Protein AF-A0A730NTZ8-F1 (afdb_monomer_lite)

Radius of gyration: 13.1 Å; chains: 1; bounding box: 36×18×30 Å

InterPro domains:
  IPR008969 Carboxypeptidase-like, regulatory domain superfamily [SSF49464] (5-62)
  IPR013609 Lambda-like tail fibre protein, N-terminal [PF08400] (1-64)

Sequence (64 aa):
MPVLISGVLKDGTGTPVQNCTIQLKACRTSTTVVVNTVASENPDDAGRYSMDVEQGQYTVTLLV

Structure (mmCIF, N/CA/C/O backbone):
data_AF-A0A730NTZ8-F1
#
_entry.id   AF-A0A730NTZ8-F1
#
loop_
_atom_site.group_PDB
_atom_site.id
_atom_site.type_symbol
_atom_site.label_atom_id
_atom_site.label_alt_id
_atom_site.label_comp_id
_atom_site.label_asym_id
_atom_site.label_entity_id
_atom_site.label_seq_id
_atom_site.pdbx_PDB_ins_code
_atom_site.Cartn_x
_atom_site.Cartn_y
_atom_site.Cartn_z
_atom_site.occupancy
_atom_site.B_iso_or_equiv
_atom_site.auth_seq_id
_atom_site.auth_comp_id
_atom_site.auth_asym_id
_atom_site.auth_atom_id
_atom_site.pdbx_PDB_model_num
ATOM 1 N N . MET A 1 1 ? -4.808 8.082 17.499 1.00 79.00 1 MET A N 1
ATOM 2 C CA . MET A 1 1 ? -3.559 8.585 16.888 1.00 79.00 1 MET A CA 1
ATOM 3 C C . MET A 1 1 ? -3.420 7.905 15.539 1.00 79.00 1 MET A C 1
ATOM 5 O O . MET A 1 1 ? -3.579 6.686 15.528 1.00 79.00 1 MET A O 1
ATOM 9 N N . PRO A 1 2 ? -3.211 8.649 14.442 1.00 80.00 2 PRO A N 1
ATOM 10 C CA . PRO A 1 2 ? -2.944 8.046 13.143 1.00 80.00 2 PRO A CA 1
ATOM 11 C C . PRO A 1 2 ? -1.599 7.307 13.169 1.00 80.00 2 PRO A C 1
ATOM 13 O O . PRO A 1 2 ? -0.677 7.697 13.887 1.00 80.00 2 PRO A O 1
ATOM 16 N N . VAL A 1 3 ? -1.523 6.213 12.425 1.00 87.69 3 VAL A N 1
ATOM 17 C CA . VAL A 1 3 ? -0.328 5.418 12.163 1.00 87.69 3 VAL A CA 1
ATOM 18 C C . VAL A 1 3 ? -0.010 5.501 10.677 1.00 87.69 3 VAL A C 1
ATOM 20 O O . VAL A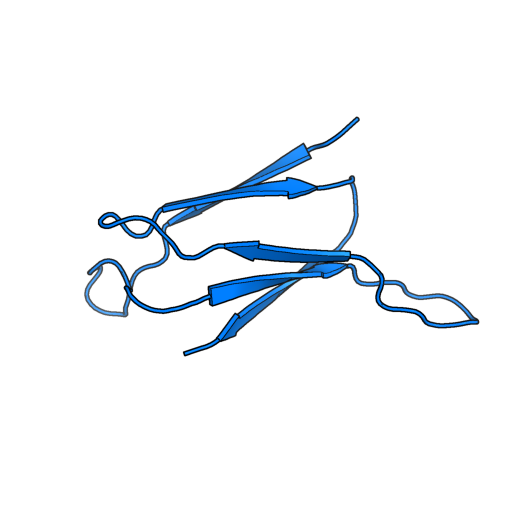 1 3 ? -0.912 5.540 9.842 1.00 87.69 3 VAL A O 1
ATOM 23 N N . LEU A 1 4 ? 1.277 5.506 10.351 1.00 90.31 4 LEU A N 1
ATOM 24 C CA . LEU A 1 4 ? 1.739 5.560 8.974 1.00 90.31 4 LEU A CA 1
ATOM 25 C C . LEU A 1 4 ? 1.894 4.145 8.417 1.00 90.31 4 LEU A C 1
ATOM 27 O O . LEU A 1 4 ? 2.655 3.344 8.965 1.00 90.31 4 LEU A O 1
ATOM 31 N N . ILE A 1 5 ? 1.217 3.852 7.311 1.00 88.56 5 ILE A N 1
ATOM 32 C CA . ILE A 1 5 ? 1.506 2.679 6.484 1.00 88.56 5 ILE A CA 1
ATOM 33 C C . ILE A 1 5 ? 2.270 3.161 5.256 1.00 88.56 5 ILE A C 1
ATOM 35 O O . ILE A 1 5 ? 1.746 3.940 4.467 1.00 88.56 5 ILE A O 1
ATOM 39 N N . SER A 1 6 ? 3.504 2.689 5.090 1.00 90.56 6 SER A N 1
ATOM 40 C CA . SER A 1 6 ? 4.365 3.060 3.966 1.00 90.56 6 SER A CA 1
ATOM 41 C C . SER A 1 6 ? 5.148 1.868 3.421 1.00 90.56 6 SER A C 1
ATOM 43 O O . SER A 1 6 ? 5.311 0.841 4.087 1.00 90.56 6 SER A O 1
ATOM 45 N N . GLY A 1 7 ? 5.634 1.992 2.187 1.00 90.44 7 GLY A N 1
ATOM 46 C CA . GLY A 1 7 ? 6.426 0.951 1.541 1.00 90.44 7 GLY A CA 1
ATOM 47 C C . GLY A 1 7 ? 6.868 1.316 0.130 1.00 90.44 7 GLY A C 1
ATOM 48 O O . GLY A 1 7 ? 6.687 2.446 -0.319 1.00 90.44 7 GLY A O 1
ATOM 49 N N . VAL A 1 8 ? 7.462 0.341 -0.567 1.00 91.12 8 VAL A N 1
ATOM 50 C CA . VAL A 1 8 ? 7.893 0.477 -1.967 1.00 91.12 8 VAL A CA 1
ATOM 51 C C . VAL A 1 8 ? 7.280 -0.639 -2.804 1.00 91.12 8 VAL A C 1
ATOM 53 O O . VAL A 1 8 ? 7.476 -1.815 -2.498 1.00 91.12 8 VAL A O 1
ATOM 56 N N . LEU A 1 9 ? 6.560 -0.276 -3.860 1.00 88.31 9 LEU A N 1
ATOM 57 C CA . LEU A 1 9 ? 5.982 -1.190 -4.831 1.00 88.31 9 LEU A CA 1
ATOM 58 C C . LEU A 1 9 ? 6.948 -1.401 -6.001 1.00 88.31 9 LEU A C 1
ATOM 60 O O . LEU A 1 9 ? 7.311 -0.460 -6.707 1.00 88.31 9 LEU A O 1
ATOM 64 N N . LYS A 1 10 ? 7.347 -2.656 -6.207 1.00 90.12 10 LYS A N 1
ATOM 65 C CA . LYS A 1 10 ? 8.258 -3.080 -7.273 1.00 90.12 10 LYS A CA 1
ATOM 66 C C . LYS A 1 10 ? 7.710 -4.310 -7.985 1.00 90.12 10 LYS A C 1
ATOM 68 O O . LYS A 1 10 ? 7.014 -5.115 -7.369 1.00 90.12 10 LYS A O 1
ATOM 73 N N . ASP A 1 11 ? 8.041 -4.454 -9.261 1.00 88.94 11 ASP A N 1
ATOM 74 C CA . ASP A 1 11 ? 7.746 -5.656 -10.037 1.00 88.94 11 ASP A CA 1
ATOM 75 C C . ASP A 1 11 ? 8.732 -6.805 -9.731 1.00 88.94 11 ASP A C 1
ATOM 77 O O . ASP A 1 11 ? 9.638 -6.682 -8.901 1.00 88.94 11 ASP A O 1
ATOM 81 N N . GLY A 1 12 ? 8.581 -7.938 -10.428 1.00 88.81 12 GLY A N 1
ATOM 82 C CA . GLY A 1 12 ? 9.466 -9.101 -10.279 1.00 88.81 12 GLY A CA 1
ATOM 83 C C . GLY A 1 12 ? 10.925 -8.863 -10.697 1.00 88.81 12 GLY A C 1
ATOM 84 O O . GLY A 1 12 ? 11.778 -9.698 -10.408 1.00 88.81 12 GLY A O 1
ATOM 85 N N . THR A 1 13 ? 11.223 -7.739 -11.353 1.00 91.94 13 THR A N 1
ATOM 86 C CA . THR A 1 13 ? 12.577 -7.315 -11.744 1.00 91.94 13 THR A CA 1
ATOM 87 C C . THR A 1 13 ? 13.175 -6.290 -10.778 1.00 91.94 13 THR A C 1
ATOM 89 O O . THR A 1 13 ? 14.354 -5.957 -10.883 1.00 91.94 13 THR A O 1
ATOM 92 N N . GLY A 1 14 ? 12.392 -5.813 -9.804 1.00 89.25 14 GLY A N 1
ATOM 93 C CA . GLY A 1 14 ? 12.794 -4.776 -8.858 1.00 89.25 14 GLY A CA 1
ATOM 94 C C . GLY A 1 14 ? 12.557 -3.346 -9.357 1.00 89.25 14 GLY A C 1
ATOM 95 O O . GLY A 1 14 ? 12.960 -2.402 -8.668 1.00 89.25 14 GLY A O 1
ATOM 96 N N . THR A 1 15 ? 11.901 -3.177 -10.506 1.00 90.75 15 THR A N 1
ATOM 97 C CA . THR A 1 15 ? 11.567 -1.872 -11.089 1.00 90.75 15 THR A CA 1
ATOM 98 C C . THR A 1 15 ? 10.337 -1.287 -10.389 1.00 90.75 15 THR A C 1
ATOM 100 O O . THR A 1 15 ? 9.378 -2.029 -10.152 1.00 90.75 15 THR A O 1
ATOM 103 N N . PRO A 1 16 ? 10.331 0.013 -10.031 1.00 88.06 16 PRO A N 1
ATOM 104 C CA . PRO A 1 16 ? 9.146 0.675 -9.496 1.00 88.06 16 PRO A CA 1
ATOM 105 C C . PRO A 1 16 ? 7.935 0.541 -10.416 1.00 88.06 16 PRO A C 1
ATOM 107 O O . PRO A 1 16 ? 8.030 0.787 -11.618 1.00 88.06 16 PRO A O 1
ATOM 110 N N . VAL A 1 17 ? 6.789 0.181 -9.845 1.00 86.75 17 VAL A N 1
ATOM 111 C CA . VAL A 1 17 ? 5.541 0.086 -10.606 1.00 86.75 17 VAL A CA 1
ATOM 112 C C . VAL A 1 17 ? 4.857 1.453 -10.615 1.00 86.75 17 VAL A C 1
ATOM 114 O O . VAL A 1 17 ? 4.552 2.001 -9.557 1.00 86.75 17 VAL A O 1
ATOM 117 N N . GLN A 1 18 ? 4.607 1.989 -11.811 1.00 83.25 18 GLN A N 1
ATOM 118 C CA . GLN A 1 18 ? 3.932 3.272 -12.025 1.00 83.25 18 GLN A CA 1
ATOM 119 C C . GLN A 1 18 ? 2.486 3.081 -12.491 1.00 83.25 18 GLN A C 1
ATOM 121 O O . GLN A 1 18 ? 2.115 2.008 -12.960 1.00 83.25 18 GLN A O 1
ATOM 126 N N . ASN A 1 19 ? 1.690 4.155 -12.423 1.00 82.44 19 ASN A N 1
ATOM 127 C CA . ASN A 1 19 ? 0.292 4.187 -12.880 1.00 82.44 19 ASN A CA 1
ATOM 128 C C . ASN A 1 19 ? -0.608 3.145 -12.207 1.00 82.44 19 ASN A C 1
ATOM 130 O O . ASN A 1 19 ? -1.569 2.669 -12.800 1.00 82.44 19 ASN A O 1
ATOM 134 N N . CYS A 1 20 ? -0.299 2.792 -10.965 1.00 82.00 20 CYS A N 1
ATOM 135 C CA . CYS A 1 20 ? -1.127 1.910 -10.163 1.00 82.00 20 CYS A CA 1
ATOM 136 C C . CYS A 1 20 ? -1.621 2.655 -8.933 1.00 82.00 20 CYS A C 1
ATOM 138 O O . CYS A 1 20 ? -0.968 3.581 -8.450 1.00 82.00 20 CYS A O 1
ATOM 140 N N . THR A 1 21 ? -2.753 2.221 -8.402 1.00 86.19 21 THR A N 1
ATOM 141 C CA . THR A 1 21 ? -3.302 2.756 -7.162 1.00 86.19 21 THR A CA 1
ATOM 142 C C . THR A 1 21 ? -3.224 1.683 -6.092 1.00 86.19 21 THR A C 1
ATOM 144 O O . THR A 1 21 ? -3.774 0.589 -6.238 1.00 86.19 21 THR A O 1
ATOM 147 N N . ILE A 1 22 ? -2.538 1.995 -4.997 1.00 87.94 22 ILE A N 1
ATOM 148 C CA . ILE A 1 22 ? -2.544 1.156 -3.802 1.00 87.94 22 ILE A CA 1
ATOM 149 C C . ILE A 1 22 ? -3.789 1.514 -3.018 1.00 87.94 22 ILE A C 1
ATOM 151 O O . ILE A 1 22 ? -3.974 2.671 -2.664 1.00 87.94 22 ILE A O 1
ATOM 155 N N . GLN A 1 23 ? -4.638 0.528 -2.753 1.00 87.12 23 GLN A N 1
ATOM 156 C CA . GLN A 1 23 ? -5.862 0.699 -1.990 1.00 87.12 23 GLN A CA 1
ATOM 157 C C . GLN A 1 23 ? -5.745 -0.024 -0.647 1.00 87.12 23 GLN A C 1
ATOM 159 O O . GLN A 1 23 ? -5.629 -1.251 -0.604 1.00 87.12 23 GLN A O 1
ATOM 164 N N . LEU A 1 24 ? -5.830 0.720 0.454 1.00 86.19 24 LEU A N 1
ATOM 165 C CA . LEU A 1 24 ? -5.964 0.168 1.799 1.00 86.19 24 LEU A CA 1
ATOM 166 C C . LEU A 1 24 ? -7.429 0.139 2.190 1.00 86.19 24 LEU A C 1
ATOM 168 O O . LEU A 1 24 ? -8.082 1.175 2.243 1.00 86.19 24 LEU A O 1
ATOM 172 N N . LYS A 1 25 ? -7.938 -1.051 2.491 1.00 85.50 25 LYS A N 1
ATOM 173 C CA . LYS A 1 25 ? -9.330 -1.279 2.859 1.00 85.50 25 LYS A CA 1
ATOM 174 C C . LYS A 1 25 ? -9.398 -1.812 4.284 1.00 85.50 25 LYS A C 1
ATOM 176 O O . LYS A 1 25 ? -8.990 -2.945 4.523 1.00 85.50 25 LYS A O 1
ATOM 181 N N . ALA A 1 26 ? -9.910 -1.023 5.228 1.00 80.56 26 ALA A N 1
ATOM 182 C CA . ALA A 1 26 ? -10.043 -1.465 6.620 1.00 80.56 26 ALA A CA 1
ATOM 183 C C . ALA A 1 26 ? -10.917 -2.734 6.728 1.00 80.56 26 ALA A C 1
ATOM 185 O O . ALA A 1 26 ? -12.049 -2.777 6.236 1.00 80.56 2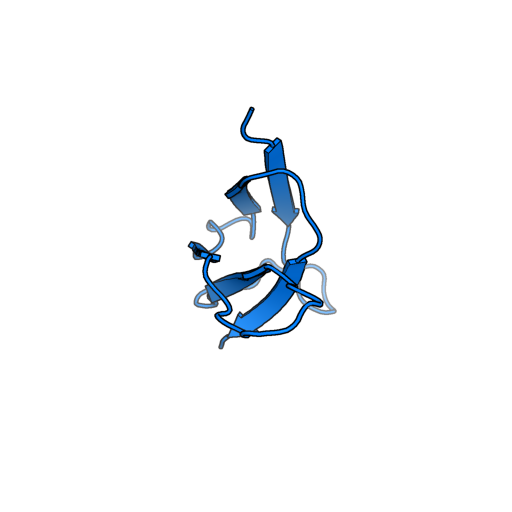6 ALA A O 1
ATOM 186 N N . CYS A 1 27 ? -10.398 -3.769 7.385 1.00 75.31 27 CYS A N 1
ATOM 187 C CA . CYS A 1 27 ? -11.094 -5.014 7.682 1.00 75.31 27 CYS A CA 1
ATOM 188 C C . CYS A 1 27 ? -11.927 -4.830 8.957 1.00 75.31 27 CYS A C 1
ATOM 190 O O . CYS A 1 27 ? -11.377 -4.746 10.053 1.00 75.31 27 CYS A O 1
ATOM 192 N N . ARG A 1 28 ? -13.260 -4.790 8.838 1.00 67.25 28 ARG A N 1
ATOM 193 C CA . ARG A 1 28 ? -14.180 -4.756 9.989 1.00 67.25 28 ARG A CA 1
ATOM 194 C C . ARG A 1 28 ? -14.904 -6.097 10.117 1.00 67.25 28 ARG A C 1
ATOM 196 O O . ARG A 1 28 ? -15.634 -6.484 9.211 1.00 67.25 28 ARG A O 1
ATOM 203 N N . THR A 1 29 ? -14.733 -6.790 11.241 1.00 56.25 29 THR A N 1
ATOM 204 C CA . THR A 1 29 ? -15.243 -8.154 11.497 1.00 56.25 29 THR A CA 1
ATOM 205 C C . THR A 1 29 ? -16.452 -8.202 12.458 1.00 56.25 29 THR A C 1
ATOM 207 O O . THR A 1 29 ? -16.546 -9.116 13.270 1.00 56.25 29 THR A O 1
ATOM 210 N N . SER A 1 30 ? -17.398 -7.243 12.411 1.00 52.97 30 SER A N 1
ATOM 211 C CA . SER A 1 30 ? -18.652 -7.326 13.206 1.00 52.97 30 SER A CA 1
ATOM 212 C C . SER A 1 30 ? -19.865 -6.548 12.629 1.00 52.97 30 SER A C 1
ATOM 214 O O . SER A 1 30 ? -19.729 -5.764 11.688 1.00 52.97 30 SER A O 1
ATOM 216 N N . THR A 1 31 ? -21.049 -6.777 13.220 1.00 54.62 31 THR A N 1
ATOM 217 C CA . THR A 1 31 ? -22.355 -7.228 12.665 1.00 54.62 31 THR A CA 1
ATOM 218 C C . THR A 1 31 ? -23.188 -6.316 11.751 1.00 54.62 31 THR A C 1
ATOM 220 O O . THR A 1 31 ? -24.245 -6.746 11.300 1.00 54.62 31 THR A O 1
ATOM 223 N N . THR A 1 32 ? -22.749 -5.117 11.378 1.00 50.84 32 THR A N 1
ATOM 224 C CA . THR A 1 32 ? -23.489 -4.253 10.421 1.00 50.84 32 THR A CA 1
ATOM 225 C C . THR A 1 32 ? -22.532 -3.583 9.437 1.00 50.84 32 THR A C 1
ATOM 227 O O . THR A 1 32 ? -22.401 -2.366 9.363 1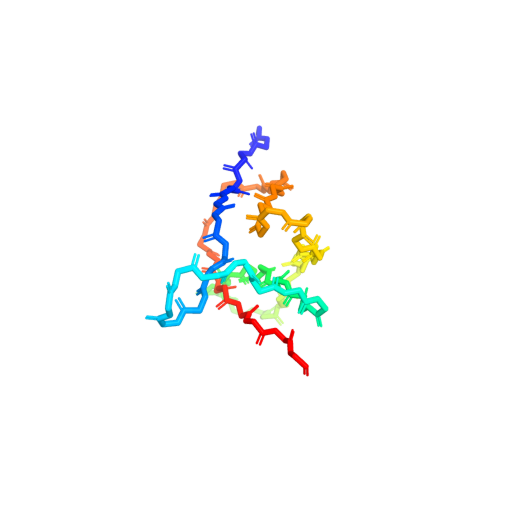.00 50.84 32 THR A O 1
ATOM 230 N N . VAL A 1 33 ? -21.789 -4.445 8.742 1.00 53.81 33 VAL A N 1
ATOM 231 C CA . VAL A 1 33 ? -20.685 -4.193 7.805 1.00 53.81 33 VAL A CA 1
ATOM 232 C C . VAL A 1 33 ? -20.832 -2.903 6.987 1.00 53.81 33 VAL A C 1
ATOM 234 O O . VAL A 1 33 ? -21.630 -2.826 6.058 1.00 53.81 33 VAL A O 1
ATOM 237 N N . VAL A 1 34 ? -19.948 -1.942 7.258 1.00 52.94 34 VAL A N 1
ATOM 238 C CA . VAL A 1 34 ? -19.532 -0.931 6.283 1.00 52.94 34 VAL A CA 1
ATOM 239 C C . VAL A 1 34 ? -18.010 -0.925 6.283 1.00 52.94 34 VAL A C 1
ATOM 241 O O . VAL A 1 34 ? -17.370 -0.697 7.311 1.00 52.94 34 VAL A O 1
ATOM 244 N N . VAL A 1 35 ? -17.434 -1.245 5.130 1.00 56.03 35 VAL A N 1
ATOM 245 C CA . VAL A 1 35 ? -16.016 -1.042 4.855 1.00 56.03 35 VAL A CA 1
ATOM 246 C C . VAL A 1 35 ? -15.821 0.461 4.696 1.00 56.03 35 VAL A C 1
ATOM 248 O O . VAL A 1 35 ? -16.246 1.008 3.686 1.00 56.03 35 VAL A O 1
ATOM 251 N N . ASN A 1 36 ? -15.229 1.127 5.687 1.00 60.41 36 ASN A N 1
ATOM 252 C CA . ASN A 1 36 ? -15.379 2.581 5.792 1.00 60.41 36 ASN A CA 1
ATOM 253 C C . ASN A 1 36 ? -14.091 3.405 5.780 1.00 60.41 36 ASN A C 1
ATOM 255 O O . ASN A 1 36 ? -14.125 4.588 6.102 1.00 60.41 36 ASN A O 1
ATOM 259 N N . THR A 1 37 ? -12.958 2.847 5.362 1.00 56.22 37 THR A N 1
ATOM 260 C CA . THR A 1 37 ? -11.798 3.686 5.034 1.00 56.22 37 THR A CA 1
ATOM 261 C C . THR A 1 37 ? -11.035 3.055 3.889 1.00 56.22 37 THR A C 1
ATOM 263 O O . THR A 1 37 ? -10.482 1.962 4.031 1.00 56.22 37 THR A O 1
ATOM 266 N N . VAL A 1 38 ? -11.096 3.741 2.750 1.00 62.69 38 VAL A N 1
ATOM 267 C CA . VAL A 1 38 ? -10.265 3.509 1.578 1.00 62.69 38 VAL A CA 1
ATOM 268 C C . VAL A 1 38 ? -9.224 4.615 1.580 1.00 62.69 38 VAL A C 1
ATOM 270 O O . VAL A 1 38 ? -9.579 5.775 1.394 1.00 62.69 38 VAL A O 1
ATOM 273 N N . ALA A 1 39 ? -7.965 4.273 1.829 1.00 65.00 39 ALA A N 1
ATOM 274 C CA . ALA A 1 39 ? -6.865 5.165 1.489 1.00 65.00 39 ALA A CA 1
A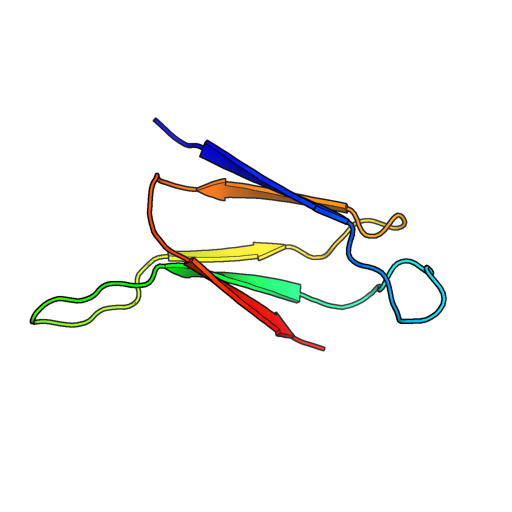TOM 275 C C . ALA A 1 39 ? -6.315 4.701 0.137 1.00 65.00 39 ALA A C 1
ATOM 277 O O . ALA A 1 39 ? -6.086 3.504 -0.056 1.00 65.00 39 ALA A O 1
ATOM 278 N N . SER A 1 40 ? -6.201 5.629 -0.813 1.00 69.69 40 SER A N 1
ATOM 279 C CA . SER A 1 40 ? -5.738 5.366 -2.176 1.00 69.69 40 SER A CA 1
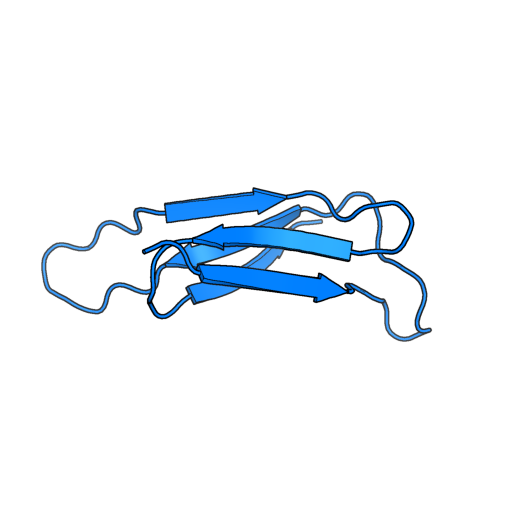ATOM 280 C C . SER A 1 40 ? -4.630 6.337 -2.552 1.00 69.69 40 SER A C 1
ATOM 282 O O . SER A 1 40 ? -4.830 7.547 -2.462 1.00 69.69 40 SER A O 1
ATOM 284 N N . GLU A 1 41 ? -3.487 5.820 -2.979 1.00 75.12 41 GLU A N 1
ATOM 285 C CA . GLU A 1 41 ? -2.329 6.626 -3.353 1.00 75.12 41 GLU A CA 1
ATOM 286 C C . GLU A 1 41 ? -1.666 5.984 -4.558 1.00 75.12 41 GLU A C 1
ATOM 288 O O . GLU A 1 41 ? -1.593 4.755 -4.679 1.00 75.12 41 GLU A O 1
ATOM 293 N N . ASN A 1 42 ? -1.197 6.842 -5.451 1.00 77.44 42 ASN A N 1
ATOM 294 C CA . ASN A 1 42 ? -0.372 6.435 -6.564 1.00 77.44 42 ASN A CA 1
ATOM 295 C C . ASN A 1 42 ? 1.085 6.538 -6.108 1.00 77.44 42 ASN A C 1
ATOM 297 O O . ASN A 1 42 ? 1.482 7.619 -5.667 1.00 77.44 42 ASN A O 1
ATOM 301 N N . PRO A 1 43 ? 1.869 5.451 -6.191 1.00 79.19 43 PRO A N 1
ATOM 302 C CA . PRO A 1 43 ? 3.274 5.498 -5.829 1.00 79.19 43 PRO A CA 1
ATOM 303 C C . PRO A 1 43 ? 4.041 6.560 -6.626 1.00 79.19 43 PRO A C 1
ATOM 305 O O . PRO A 1 43 ? 3.714 6.818 -7.787 1.00 79.19 43 PRO A O 1
ATOM 308 N N . ASP A 1 44 ? 5.072 7.150 -6.015 1.00 84.75 44 ASP A N 1
ATOM 309 C CA . ASP A 1 44 ? 5.974 8.082 -6.704 1.00 84.75 44 ASP A CA 1
ATOM 310 C C . ASP A 1 44 ? 6.823 7.383 -7.789 1.00 84.75 44 ASP A C 1
ATOM 312 O O . ASP A 1 44 ? 6.755 6.167 -7.972 1.00 84.75 44 ASP A O 1
ATOM 316 N N . ASP A 1 45 ? 7.678 8.130 -8.496 1.00 84.75 45 ASP A N 1
ATOM 317 C CA . ASP A 1 45 ? 8.557 7.570 -9.540 1.00 84.75 45 ASP A CA 1
ATOM 318 C C . ASP A 1 45 ? 9.499 6.461 -9.026 1.00 84.75 45 ASP A C 1
ATOM 320 O O . ASP A 1 45 ? 10.001 5.652 -9.808 1.00 84.75 45 ASP A O 1
ATOM 324 N N . ALA A 1 46 ? 9.738 6.403 -7.710 1.00 86.00 46 ALA A N 1
ATOM 325 C CA . ALA A 1 46 ? 10.518 5.365 -7.042 1.00 86.00 46 ALA A CA 1
ATOM 326 C C . ALA A 1 46 ? 9.649 4.220 -6.482 1.00 86.00 46 ALA A C 1
ATOM 328 O O . ALA A 1 46 ? 10.183 3.291 -5.869 1.00 86.00 46 ALA A O 1
ATOM 329 N N . GLY A 1 47 ? 8.332 4.260 -6.697 1.00 87.88 47 GLY A N 1
ATOM 330 C CA . GLY A 1 47 ? 7.369 3.261 -6.247 1.00 87.88 47 GLY A CA 1
ATOM 331 C C . GLY A 1 47 ? 6.996 3.410 -4.775 1.00 87.88 47 GLY A C 1
ATOM 332 O O . GLY A 1 47 ? 6.450 2.474 -4.193 1.00 87.88 47 GLY A O 1
ATOM 333 N N . ARG A 1 48 ? 7.310 4.539 -4.133 1.00 91.38 48 ARG A N 1
ATOM 334 C CA . ARG A 1 48 ? 7.038 4.761 -2.708 1.00 91.38 48 ARG A CA 1
ATOM 335 C C . ARG A 1 48 ? 5.604 5.218 -2.494 1.00 91.38 48 ARG A C 1
ATOM 337 O O . ARG A 1 48 ? 5.119 6.064 -3.234 1.00 91.38 48 ARG A O 1
ATOM 344 N N . TYR A 1 49 ? 4.973 4.689 -1.452 1.00 88.69 49 TYR A N 1
ATOM 345 C CA . TYR A 1 49 ? 3.650 5.104 -0.985 1.00 88.69 49 TYR A CA 1
ATOM 346 C C . TYR A 1 49 ? 3.667 5.310 0.529 1.00 88.69 49 TYR A C 1
ATOM 348 O O . TYR A 1 49 ? 4.479 4.695 1.233 1.00 88.69 49 TYR A O 1
ATOM 356 N N . SER A 1 50 ? 2.787 6.172 1.030 1.00 89.06 50 SER A N 1
ATOM 357 C CA . SER A 1 50 ? 2.695 6.528 2.438 1.00 89.06 50 SER A CA 1
ATOM 358 C C . SER A 1 50 ? 1.321 7.102 2.798 1.00 89.06 50 SER A C 1
ATOM 360 O O . SER A 1 50 ? 0.979 8.221 2.429 1.00 89.06 50 SER A O 1
ATOM 362 N N . MET A 1 51 ? 0.575 6.387 3.637 1.00 87.88 51 MET A N 1
ATOM 363 C CA . MET A 1 51 ? -0.774 6.768 4.054 1.00 87.88 51 MET A CA 1
ATOM 364 C C . MET A 1 51 ? -0.900 6.851 5.572 1.00 87.88 51 MET A C 1
ATOM 366 O O . MET A 1 51 ? -0.580 5.893 6.280 1.00 87.88 51 MET A O 1
ATOM 370 N N . ASP A 1 52 ? -1.442 7.962 6.065 1.00 88.56 52 ASP A N 1
ATOM 371 C CA . ASP A 1 52 ? -1.892 8.086 7.450 1.00 88.56 52 ASP A CA 1
ATOM 372 C C . ASP A 1 52 ? -3.251 7.401 7.624 1.00 88.56 52 ASP A C 1
ATOM 374 O O . ASP A 1 52 ? -4.246 7.772 6.998 1.00 88.56 52 ASP A O 1
ATOM 378 N N . VAL A 1 53 ? -3.304 6.391 8.490 1.00 82.56 53 VAL A N 1
ATOM 379 C CA . VAL A 1 53 ? -4.515 5.609 8.767 1.00 82.56 53 VAL A CA 1
ATOM 380 C C . VAL A 1 53 ? -4.721 5.425 10.265 1.00 82.56 53 VAL A C 1
ATOM 382 O O . VAL A 1 53 ? -3.832 5.674 11.071 1.00 82.56 53 VAL A O 1
ATOM 385 N N . GLU A 1 54 ? -5.901 4.985 10.685 1.00 85.19 54 GLU A N 1
ATOM 386 C CA . GLU A 1 54 ? -6.106 4.587 12.079 1.00 85.19 54 GLU A CA 1
ATOM 387 C C . GLU A 1 54 ? -5.485 3.213 12.369 1.00 85.19 54 GLU A C 1
ATOM 389 O O . GLU A 1 54 ? -5.178 2.431 11.471 1.00 85.19 54 GLU A O 1
ATOM 394 N N . GLN A 1 55 ? -5.277 2.892 13.646 1.00 81.69 55 GLN A N 1
ATOM 395 C CA . GLN A 1 55 ? -4.814 1.556 14.005 1.00 81.69 55 GLN A CA 1
ATOM 396 C C . GLN A 1 55 ? -5.921 0.533 13.725 1.00 81.69 55 GLN A C 1
ATOM 398 O O . GLN A 1 55 ? -7.025 0.629 14.258 1.00 81.69 55 GLN A O 1
ATOM 403 N N . GLY A 1 56 ? -5.610 -0.475 12.917 1.00 81.44 56 GLY A N 1
ATOM 404 C CA . GLY A 1 56 ? -6.568 -1.501 12.538 1.00 81.44 56 GLY A CA 1
ATOM 405 C C . GLY A 1 56 ? -5.964 -2.528 11.592 1.00 81.44 56 GLY A C 1
ATOM 406 O O . GLY A 1 56 ? -4.792 -2.454 11.224 1.00 81.44 56 GLY A O 1
ATOM 407 N N . GLN A 1 57 ? -6.776 -3.505 11.201 1.00 82.75 57 GLN A N 1
ATOM 408 C CA . GLN A 1 57 ? -6.410 -4.456 10.161 1.00 82.75 57 GLN A CA 1
ATOM 409 C C . GLN A 1 57 ? -6.862 -3.913 8.805 1.00 82.75 57 GLN A C 1
ATOM 411 O O . GLN A 1 57 ? -7.986 -3.433 8.680 1.00 82.75 57 GLN A O 1
ATOM 416 N N . TYR A 1 58 ? -6.011 -4.020 7.789 1.00 83.38 58 TYR A N 1
ATOM 417 C CA . TYR A 1 58 ? -6.290 -3.536 6.439 1.00 83.38 58 TYR A CA 1
ATOM 418 C C . TYR A 1 58 ? -6.002 -4.630 5.411 1.00 83.38 58 TYR A C 1
ATOM 420 O O . TYR A 1 58 ? -5.035 -5.378 5.537 1.00 83.38 58 TYR A O 1
ATOM 428 N N . THR A 1 59 ? -6.837 -4.709 4.379 1.00 85.44 59 THR A N 1
ATOM 429 C CA . THR A 1 59 ? -6.531 -5.423 3.139 1.00 85.44 59 THR A CA 1
ATOM 430 C C . THR A 1 59 ? -5.856 -4.448 2.187 1.00 85.44 59 THR A C 1
ATOM 432 O O . THR A 1 59 ? -6.405 -3.379 1.921 1.00 85.44 59 THR A O 1
ATOM 435 N N . VAL A 1 60 ? -4.689 -4.817 1.664 1.00 86.06 60 VAL A N 1
ATOM 436 C CA . VAL A 1 60 ? -3.967 -4.040 0.649 1.00 86.06 60 VAL A CA 1
ATOM 437 C C . VAL A 1 60 ? -4.310 -4.624 -0.718 1.00 86.06 60 VAL A C 1
ATOM 439 O O . VAL A 1 60 ? -4.190 -5.829 -0.922 1.00 86.06 60 VAL A O 1
ATOM 442 N N . THR A 1 61 ? -4.776 -3.798 -1.651 1.00 88.25 61 THR A N 1
ATOM 443 C CA . THR A 1 61 ? -5.066 -4.206 -3.034 1.00 88.25 61 THR A CA 1
ATOM 444 C C . THR A 1 61 ? -4.340 -3.285 -3.999 1.00 88.25 61 THR A C 1
ATOM 446 O O . THR A 1 61 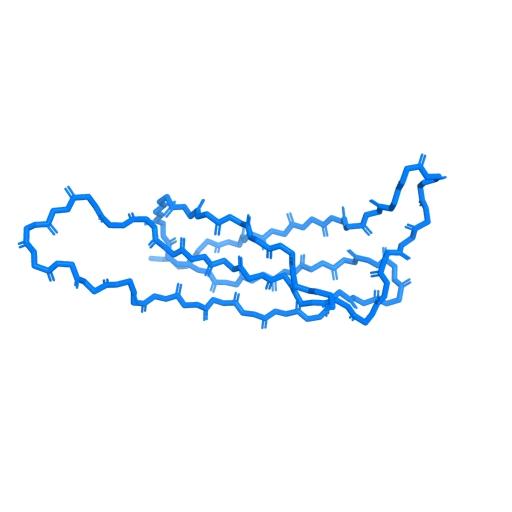? -4.336 -2.073 -3.801 1.00 88.25 61 THR A O 1
ATOM 449 N N . LEU A 1 62 ? -3.744 -3.859 -5.042 1.00 86.62 62 LEU A N 1
ATOM 450 C CA . LEU A 1 62 ? -3.183 -3.103 -6.153 1.00 86.62 62 LEU A CA 1
ATOM 451 C C . LEU A 1 62 ? -4.217 -3.024 -7.279 1.00 86.62 62 LEU A C 1
ATOM 453 O O . LEU A 1 62 ? -4.708 -4.060 -7.728 1.00 86.62 62 LEU A O 1
ATOM 457 N N . LEU A 1 63 ? -4.544 -1.810 -7.713 1.00 83.69 63 LEU A N 1
ATOM 458 C CA . LEU A 1 63 ? -5.379 -1.539 -8.883 1.00 83.69 63 LEU A CA 1
ATOM 459 C C . LEU A 1 63 ? -4.472 -1.045 -10.017 1.00 83.69 63 LEU A C 1
ATOM 461 O O . LEU A 1 63 ? -3.649 -0.156 -9.783 1.00 83.69 63 LEU A O 1
ATOM 465 N N . VAL A 1 64 ? -4.612 -1.639 -11.205 1.00 78.25 64 VAL A N 1
ATOM 466 C CA . VAL A 1 64 ? -3.827 -1.352 -12.420 1.00 78.25 64 VAL A CA 1
ATOM 467 C C . VAL A 1 64 ? -4.738 -1.021 -13.592 1.00 78.25 64 VAL A C 1
ATOM 469 O O . VAL A 1 64 ? -5.875 -1.551 -13.603 1.00 78.25 64 VAL A O 1
#

Foldseek 3Di:
DWDKDKDADADPVRQADFPKKKWKFFDDDDDPDDRPDTDIDTADNRRMDMDTDHDGDIDIDIGD

Secondary structure (DSSP, 8-state):
--EEEEEE-B-TTSPBP-S-EEEEEE---SSS-----EEEE---TT-EEEEEE-SS-EEEEEE-

Organism: NCBI:txid440524

pLDDT: mean 80.03, std 11.86, range [50.84, 91.94]